Protein AF-A0A0F9KT21-F1 (afdb_monomer)

Mean predicted aligned error: 9.76 Å

Nearest PDB structures (foldseek):
  6e0v-assembly1_A  TM=2.437E-01  e=1.738E+00  Escherichia phage phi92

Solvent-accessible surface area (backbone atoms only — not comparable to full-atom values): 7374 Å² total; per-residue (Å²): 144,72,69,80,78,72,65,48,53,28,25,34,48,33,26,86,84,45,30,41,43,33,51,73,57,99,92,44,78,32,19,38,37,62,47,27,83,64,47,65,49,24,46,46,23,80,37,67,67,58,46,50,53,56,53,69,70,42,94,73,71,74,76,74,72,40,79,42,66,30,54,48,67,65,47,78,54,96,95,41,48,26,31,30,47,65,19,39,35,76,53,75,42,83,59,65,52,28,78,57,94,49,68,76,69,81,71,67,80,75,83,74,58,51,78,80,57,59,61,70,73,76,78,120

Foldseek 3Di:
DPPLPQQFWWKWKADPQQFTFADDDPLDTHGQLPALQLPQKRFTDSDPVVVVVVQVPRPDHDPHIDIFTFGDQWDDDPNTIIHGQVSCVVSVGQGGDSPDPHSPDRDDPPVPCDPVNVVVVVPD

Radius of gyration: 15.09 Å; Cα contacts (8 Å, |Δi|>4): 204; chains: 1; bounding box: 38×46×28 Å

pLDDT: mean 79.42, std 19.65, range [41.31, 97.69]

Sequence (124 aa):
MLERRRLGRQIVIYTRTNGIYLRSDMGFEFWSKLDPGGQHIAITFPNVREAKRVVRSWETQPSGIQYKQVRANITMMNGSMYANIEACFQAGLPGWDPYSPDILSIINKDKYITPRHRKRLKEK

Structure (mmCIF, N/CA/C/O backbone):
data_AF-A0A0F9KT21-F1
#
_entry.id   AF-A0A0F9KT21-F1
#
loop_
_atom_site.group_PDB
_atom_site.id
_atom_site.type_symbol
_atom_site.label_atom_id
_atom_site.label_alt_id
_atom_site.label_comp_id
_atom_site.label_asym_id
_atom_site.label_entity_id
_atom_site.label_seq_id
_atom_site.pdbx_PDB_ins_code
_atom_site.Cartn_x
_atom_site.Cartn_y
_atom_site.Cartn_z
_atom_site.occupancy
_atom_site.B_iso_or_equiv
_atom_site.auth_seq_id
_atom_site.auth_comp_id
_atom_site.auth_asym_id
_atom_site.auth_atom_id
_atom_site.pdbx_PDB_model_num
ATOM 1 N N . MET A 1 1 ? 23.145 -17.754 -0.048 1.00 43.47 1 MET A N 1
ATOM 2 C CA . MET A 1 1 ? 21.748 -18.258 -0.057 1.00 43.47 1 MET A CA 1
ATOM 3 C C . MET A 1 1 ? 20.944 -17.716 1.149 1.00 43.47 1 MET A C 1
ATOM 5 O O . MET A 1 1 ? 20.281 -18.476 1.843 1.00 43.47 1 MET A O 1
ATOM 9 N N . LEU A 1 2 ? 21.000 -16.398 1.420 1.00 41.31 2 LEU A N 1
ATOM 10 C CA . LEU A 1 2 ? 20.476 -15.771 2.656 1.00 41.31 2 LEU A CA 1
ATOM 11 C C . LEU A 1 2 ? 19.360 -14.727 2.428 1.00 41.31 2 LEU A C 1
ATOM 13 O O . LEU A 1 2 ? 18.756 -14.259 3.389 1.00 41.31 2 LEU A O 1
ATOM 17 N N . GLU A 1 3 ? 19.027 -14.393 1.179 1.00 46.88 3 GLU A N 1
ATOM 18 C CA . GLU A 1 3 ? 18.128 -13.263 0.886 1.00 46.88 3 GLU A CA 1
ATOM 19 C C . GLU A 1 3 ? 16.630 -13.577 1.004 1.00 46.88 3 GLU A C 1
ATOM 21 O O . GLU A 1 3 ? 15.824 -12.687 1.263 1.00 46.88 3 GLU A O 1
ATOM 26 N N . ARG A 1 4 ? 16.218 -14.847 0.918 1.00 48.53 4 ARG A N 1
ATOM 27 C CA . ARG A 1 4 ? 14.786 -15.200 0.954 1.00 48.53 4 ARG A CA 1
ATOM 28 C C . ARG A 1 4 ? 14.131 -15.070 2.335 1.00 48.53 4 ARG A C 1
ATOM 30 O O . ARG A 1 4 ? 12.909 -15.045 2.417 1.00 48.53 4 ARG A O 1
ATOM 37 N N . ARG A 1 5 ? 14.904 -14.985 3.428 1.00 46.03 5 ARG A N 1
ATOM 38 C CA . ARG A 1 5 ? 14.352 -14.998 4.801 1.00 46.03 5 ARG A CA 1
ATOM 39 C C . ARG A 1 5 ? 14.013 -13.615 5.372 1.00 46.03 5 ARG A C 1
ATOM 41 O O . ARG A 1 5 ? 13.226 -13.554 6.311 1.00 46.03 5 ARG A O 1
ATOM 48 N N . ARG A 1 6 ? 14.532 -12.514 4.808 1.00 48.34 6 ARG A N 1
ATOM 49 C CA . ARG A 1 6 ? 14.219 -11.138 5.264 1.00 48.34 6 ARG A CA 1
ATOM 50 C C . ARG A 1 6 ? 13.206 -10.385 4.395 1.00 48.34 6 ARG A C 1
ATOM 52 O O . ARG A 1 6 ? 12.614 -9.426 4.872 1.00 48.34 6 ARG A O 1
ATOM 59 N N . LEU A 1 7 ? 12.936 -10.851 3.176 1.00 56.16 7 LEU A N 1
ATOM 60 C CA . LEU A 1 7 ? 11.983 -10.215 2.252 1.00 56.16 7 LEU A CA 1
ATOM 61 C C . LEU A 1 7 ? 10.500 -10.456 2.611 1.00 56.16 7 LEU A C 1
ATOM 63 O O . LEU A 1 7 ? 9.616 -9.818 2.055 1.00 56.16 7 LEU A O 1
ATOM 67 N N . GLY A 1 8 ? 10.206 -11.364 3.548 1.00 56.56 8 GLY A N 1
ATOM 68 C CA . GLY A 1 8 ? 8.853 -11.900 3.749 1.00 56.56 8 GLY A CA 1
ATOM 69 C C . GLY A 1 8 ? 7.921 -11.126 4.689 1.00 56.56 8 GLY A C 1
ATOM 70 O O . GLY A 1 8 ? 6.853 -11.643 5.018 1.00 56.56 8 GLY A O 1
ATOM 71 N N . ARG A 1 9 ? 8.299 -9.948 5.203 1.00 76.00 9 ARG A N 1
ATOM 72 C CA . ARG A 1 9 ? 7.451 -9.181 6.138 1.00 76.00 9 ARG A CA 1
ATOM 73 C C . ARG A 1 9 ? 7.549 -7.686 5.884 1.00 76.00 9 ARG A C 1
ATOM 75 O O . ARG A 1 9 ? 8.179 -6.967 6.647 1.00 76.00 9 ARG A O 1
ATOM 82 N N . GLN A 1 10 ? 6.909 -7.243 4.816 1.00 92.69 10 GLN A N 1
ATOM 83 C CA . GLN A 1 10 ? 6.781 -5.827 4.527 1.00 92.69 10 GLN A CA 1
ATOM 84 C C . GLN A 1 10 ? 5.410 -5.320 4.980 1.00 92.69 10 GLN A C 1
ATOM 86 O O . GLN A 1 10 ? 4.446 -6.084 5.063 1.00 92.69 10 GLN A O 1
ATOM 91 N N . ILE A 1 11 ? 5.332 -4.042 5.327 1.00 96.12 11 ILE A N 1
ATOM 92 C CA . ILE A 1 11 ? 4.109 -3.365 5.747 1.00 96.12 11 ILE A CA 1
ATOM 93 C C . ILE A 1 11 ? 3.692 -2.400 4.649 1.00 96.12 11 ILE A C 1
ATOM 95 O O . ILE A 1 11 ? 4.500 -1.595 4.199 1.00 96.12 11 ILE A O 1
ATOM 99 N N . VAL A 1 12 ? 2.422 -2.446 4.268 1.00 96.69 12 VAL A N 1
ATOM 100 C CA . VAL A 1 12 ? 1.769 -1.390 3.489 1.00 96.69 12 VAL A CA 1
ATOM 101 C C . VAL A 1 12 ? 0.817 -0.607 4.384 1.00 96.69 12 VAL A C 1
ATOM 103 O O . VAL A 1 12 ? 0.298 -1.131 5.379 1.00 96.69 12 VAL A O 1
ATOM 106 N N . ILE A 1 13 ? 0.595 0.654 4.030 1.00 97.69 13 ILE A N 1
ATOM 107 C CA . ILE A 1 13 ? -0.395 1.516 4.674 1.00 97.69 13 ILE A CA 1
ATOM 108 C C . ILE A 1 13 ? -1.676 1.445 3.846 1.00 97.69 13 ILE A C 1
ATOM 110 O O . ILE A 1 13 ? -1.639 1.560 2.622 1.00 97.69 13 ILE A O 1
ATOM 114 N N . TYR A 1 14 ? -2.804 1.234 4.513 1.00 97.44 14 TYR A N 1
ATOM 115 C CA . TYR A 1 14 ? -4.109 1.111 3.878 1.00 97.44 14 TYR A CA 1
ATOM 116 C C . TYR A 1 14 ? -5.163 1.900 4.647 1.00 97.44 14 TYR A C 1
ATOM 118 O O . TYR A 1 14 ? -5.195 1.861 5.876 1.00 97.44 14 TYR A O 1
ATOM 126 N N . THR A 1 15 ? -6.074 2.548 3.930 1.00 95.81 15 THR A N 1
ATOM 127 C CA . THR A 1 15 ? -7.325 3.077 4.478 1.00 95.81 15 THR A CA 1
ATOM 128 C C . THR A 1 15 ? -8.494 2.573 3.645 1.00 95.81 15 THR A C 1
ATOM 130 O O . THR A 1 15 ? -8.374 2.299 2.449 1.00 95.81 15 THR A O 1
ATOM 133 N N . ARG A 1 16 ? -9.671 2.446 4.267 1.00 94.12 16 ARG A N 1
ATOM 134 C CA . ARG A 1 16 ? -10.869 2.005 3.538 1.00 94.12 16 ARG A CA 1
ATOM 135 C C . ARG A 1 16 ? -11.280 3.010 2.458 1.00 94.12 16 ARG A C 1
ATOM 137 O O . ARG A 1 16 ? -11.743 2.581 1.397 1.00 94.12 16 ARG A O 1
ATOM 144 N N . THR A 1 17 ? -11.115 4.301 2.739 1.00 92.06 17 THR A N 1
ATOM 145 C CA . THR A 1 17 ? -11.515 5.413 1.871 1.00 92.06 17 THR A CA 1
ATOM 146 C C . THR A 1 17 ? -10.542 5.597 0.712 1.00 92.06 17 THR A C 1
ATOM 148 O O . THR A 1 17 ? -10.968 5.542 -0.434 1.00 92.06 17 THR A O 1
ATOM 151 N N . ASN A 1 18 ? -9.241 5.702 0.990 1.00 92.06 18 ASN A N 1
ATOM 152 C CA . ASN A 1 18 ? -8.252 6.100 -0.016 1.00 92.06 18 ASN A CA 1
ATOM 153 C C . ASN A 1 18 ? -7.587 4.883 -0.679 1.00 92.06 18 ASN A C 1
ATOM 155 O O . ASN A 1 18 ? -7.033 4.984 -1.767 1.00 92.06 18 ASN A O 1
ATOM 159 N N . GLY A 1 19 ? -7.661 3.703 -0.061 1.00 94.56 19 GLY A N 1
ATOM 160 C CA . GLY A 1 19 ? -7.012 2.499 -0.566 1.00 94.56 19 GLY A CA 1
ATOM 161 C C . GLY A 1 19 ? -5.597 2.340 -0.028 1.00 94.56 19 GLY A C 1
ATOM 162 O O . GLY A 1 19 ? -5.329 2.615 1.140 1.00 94.56 19 GLY A O 1
ATOM 163 N N . ILE A 1 20 ? -4.705 1.810 -0.856 1.00 96.31 20 ILE A N 1
ATOM 164 C CA . ILE A 1 20 ? -3.320 1.507 -0.495 1.00 96.31 20 ILE A CA 1
ATOM 165 C C . ILE A 1 20 ? -2.461 2.734 -0.786 1.00 96.31 20 ILE A C 1
ATOM 167 O O . ILE A 1 20 ? -2.570 3.318 -1.861 1.00 96.31 20 ILE A O 1
ATOM 171 N N . TYR A 1 21 ? -1.611 3.115 0.162 1.00 96.12 21 TYR A N 1
ATOM 172 C CA . TYR A 1 21 ? -0.624 4.171 -0.039 1.00 96.12 21 TYR A CA 1
ATOM 173 C C . TYR A 1 21 ? 0.443 3.710 -1.035 1.00 96.12 21 TYR A C 1
ATOM 175 O O . TYR A 1 21 ? 1.066 2.663 -0.8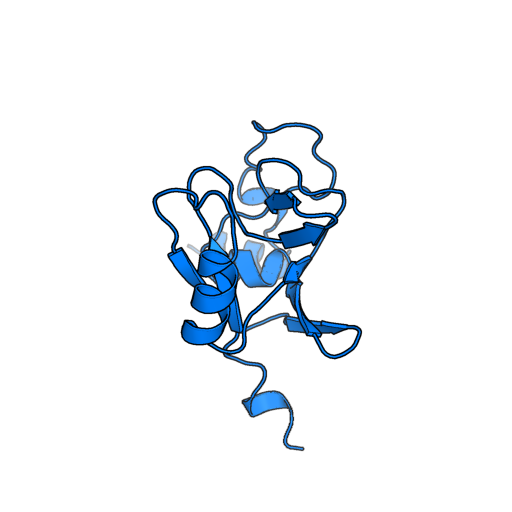39 1.00 96.12 21 TYR A O 1
ATOM 183 N N . LEU A 1 22 ? 0.651 4.484 -2.097 1.00 94.94 22 LEU A N 1
ATOM 184 C CA . LEU A 1 22 ? 1.530 4.104 -3.199 1.00 94.94 22 LEU A CA 1
ATOM 185 C C . LEU A 1 22 ? 2.895 4.773 -3.089 1.00 94.94 22 LEU A C 1
ATOM 187 O O . LEU A 1 22 ? 3.918 4.091 -3.156 1.00 94.94 22 LEU A O 1
ATOM 191 N N . ARG A 1 23 ? 2.896 6.095 -2.913 1.00 91.81 23 ARG A N 1
ATOM 192 C CA . ARG A 1 23 ? 4.082 6.948 -2.796 1.00 91.81 23 ARG A CA 1
ATOM 193 C C . ARG A 1 23 ? 3.676 8.341 -2.315 1.00 91.81 23 ARG A C 1
ATOM 195 O O . ARG A 1 23 ? 2.494 8.675 -2.317 1.00 91.81 23 ARG A O 1
ATOM 202 N N . SER A 1 24 ? 4.668 9.156 -1.992 1.00 89.31 24 SER A N 1
ATOM 203 C CA . SER A 1 24 ? 4.527 10.607 -1.892 1.00 89.31 24 SER A CA 1
ATOM 204 C C . SER A 1 24 ? 5.386 11.255 -2.966 1.00 89.31 24 SER A C 1
ATOM 206 O O . SER A 1 24 ? 6.519 10.813 -3.167 1.00 89.31 24 SER A O 1
ATOM 208 N N . ASP A 1 25 ? 4.883 12.301 -3.606 1.00 86.19 25 ASP A N 1
ATOM 209 C CA . ASP A 1 25 ? 5.675 13.144 -4.502 1.00 86.19 25 ASP A CA 1
ATOM 210 C C . ASP A 1 25 ? 5.273 14.609 -4.328 1.00 86.19 25 ASP A C 1
ATOM 212 O O . ASP A 1 25 ? 4.094 14.908 -4.166 1.00 86.19 25 ASP A O 1
ATOM 216 N N . MET A 1 26 ? 6.260 15.507 -4.291 1.00 83.81 26 MET A N 1
ATOM 217 C CA . MET A 1 26 ? 6.078 16.952 -4.075 1.00 83.81 26 MET A CA 1
ATOM 218 C C . MET A 1 26 ? 5.126 17.326 -2.917 1.00 83.81 26 MET A C 1
ATOM 220 O O . MET A 1 26 ? 4.413 18.320 -2.991 1.00 83.81 26 MET A O 1
ATOM 224 N N . GLY A 1 27 ? 5.111 16.532 -1.840 1.00 80.81 27 GLY A N 1
ATOM 225 C CA . GLY A 1 27 ? 4.250 16.765 -0.671 1.00 80.81 27 GLY A CA 1
ATOM 226 C C . GLY A 1 27 ? 2.826 16.207 -0.780 1.00 80.81 27 GLY A C 1
ATOM 227 O O . GLY A 1 27 ? 2.058 16.377 0.157 1.00 80.81 27 GLY A O 1
ATOM 228 N N . PHE A 1 28 ? 2.484 15.509 -1.865 1.00 83.31 28 PHE A N 1
ATOM 229 C CA . PHE A 1 28 ? 1.178 14.876 -2.055 1.00 83.31 28 PHE A CA 1
ATOM 230 C C . PHE A 1 28 ? 1.257 13.359 -1.906 1.00 83.31 28 PHE A C 1
ATOM 232 O O . PHE A 1 28 ? 2.134 12.705 -2.481 1.00 83.31 28 PHE A O 1
ATOM 239 N N . GLU A 1 29 ? 0.319 12.775 -1.161 1.00 89.38 29 GLU 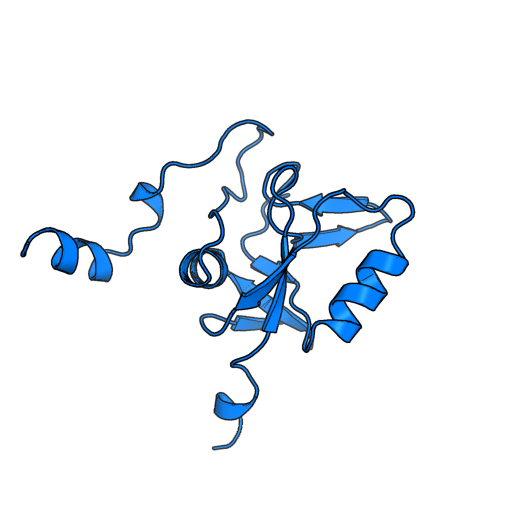A N 1
ATOM 240 C CA . GLU A 1 29 ? 0.182 11.329 -1.030 1.00 89.38 29 GLU A CA 1
ATOM 241 C C . GLU A 1 29 ? -0.664 10.732 -2.160 1.00 89.38 29 GLU A C 1
ATOM 243 O O . GLU A 1 29 ? -1.839 11.053 -2.330 1.00 89.38 29 GLU A O 1
ATOM 248 N N . PHE A 1 30 ? -0.090 9.766 -2.875 1.00 91.25 30 PHE A N 1
ATOM 249 C CA . PHE A 1 30 ? -0.782 9.004 -3.908 1.00 91.25 30 PHE A CA 1
ATOM 250 C C . PHE A 1 30 ? -1.394 7.748 -3.303 1.00 91.25 30 PHE A C 1
ATOM 252 O O . PHE A 1 30 ? -0.719 6.954 -2.632 1.00 91.25 30 PHE A O 1
ATOM 259 N N . TRP A 1 31 ? -2.681 7.550 -3.573 1.00 93.88 31 TRP A N 1
ATOM 260 C CA . TRP A 1 31 ? -3.460 6.453 -3.023 1.00 93.88 31 TRP A CA 1
ATOM 261 C C . TRP A 1 31 ? -4.180 5.685 -4.117 1.00 93.88 31 TRP A C 1
ATOM 263 O O . TRP A 1 31 ? -4.747 6.264 -5.039 1.00 93.88 31 TRP A O 1
ATOM 273 N N . SER A 1 32 ? -4.235 4.367 -3.956 1.00 94.00 32 SER A N 1
ATOM 274 C CA . SER A 1 32 ? -4.707 3.450 -4.989 1.00 94.00 32 SER A CA 1
ATOM 275 C C . SER A 1 32 ? -6.169 3.625 -5.417 1.00 94.00 32 SER A C 1
ATOM 277 O O . SER A 1 32 ? -6.539 3.093 -6.457 1.00 94.00 32 SER A O 1
ATOM 279 N N . LYS A 1 33 ? -7.020 4.284 -4.618 1.00 91.00 33 LYS A N 1
ATOM 280 C CA . LYS A 1 33 ? -8.408 4.613 -4.997 1.00 91.00 33 LYS A CA 1
ATOM 281 C C . LYS A 1 33 ? -8.622 6.080 -5.354 1.00 91.00 33 LYS A C 1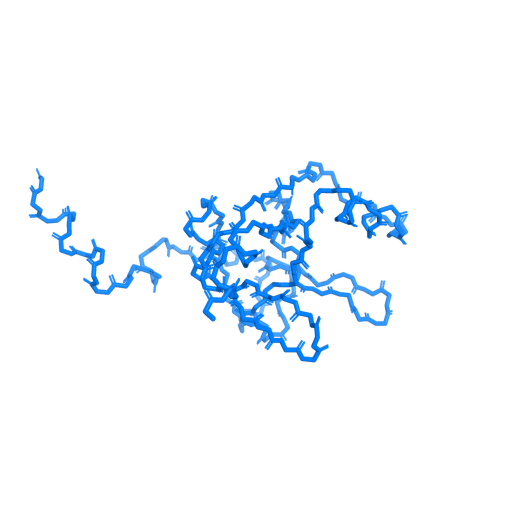
ATOM 283 O O . LYS A 1 33 ? -9.735 6.419 -5.722 1.00 91.00 33 LYS A O 1
ATOM 288 N N . LEU A 1 34 ? -7.633 6.948 -5.153 1.00 88.50 34 LEU A N 1
ATOM 289 C CA . LEU A 1 34 ? -7.793 8.381 -5.403 1.00 88.50 34 LEU A CA 1
ATOM 290 C C . LEU A 1 34 ? -7.090 8.776 -6.691 1.00 88.50 34 LEU A C 1
ATOM 292 O O . LEU A 1 34 ? -7.722 9.249 -7.623 1.00 88.50 34 LEU A O 1
ATOM 296 N N . ASP A 1 35 ? -5.787 8.530 -6.724 1.00 86.50 35 ASP A N 1
ATOM 297 C CA . ASP A 1 35 ? -4.938 8.819 -7.863 1.00 86.50 35 ASP A CA 1
ATOM 298 C C . ASP A 1 35 ? -3.814 7.776 -7.888 1.00 86.50 35 ASP A C 1
ATOM 300 O O . ASP A 1 35 ? -2.795 7.917 -7.198 1.00 86.50 35 ASP A O 1
ATOM 304 N N . PRO A 1 36 ? -4.020 6.660 -8.604 1.00 88.94 36 PRO A N 1
ATOM 305 C CA . PRO A 1 36 ? -3.007 5.631 -8.718 1.00 88.94 36 PRO A CA 1
ATOM 306 C C . PRO A 1 36 ? -1.828 6.058 -9.605 1.00 88.94 36 PRO A C 1
ATOM 308 O O . PRO A 1 36 ? -0.782 5.412 -9.538 1.00 88.94 36 PRO A O 1
ATOM 311 N N . GLY A 1 37 ? -1.957 7.118 -10.415 1.00 86.19 37 GLY A N 1
ATOM 312 C CA . GLY A 1 37 ? -0.854 7.720 -11.171 1.00 86.19 37 GLY A CA 1
ATOM 313 C C . GLY A 1 37 ? -0.069 6.757 -12.073 1.00 86.19 37 GLY A C 1
ATOM 314 O O . GLY A 1 37 ? 1.148 6.894 -12.204 1.00 86.19 37 GLY A O 1
ATOM 315 N N . GLY A 1 38 ? -0.713 5.729 -12.637 1.00 88.94 38 GLY A N 1
ATOM 316 C CA . GLY A 1 38 ? -0.046 4.700 -13.445 1.00 88.94 38 GLY A CA 1
ATOM 317 C C . GLY A 1 38 ? 0.768 3.684 -12.636 1.00 88.94 38 GLY A C 1
ATOM 318 O O . GLY A 1 38 ? 1.490 2.870 -13.214 1.00 88.94 38 GLY A O 1
ATOM 319 N N . GLN A 1 39 ? 0.693 3.707 -11.305 1.00 90.50 39 GLN A N 1
ATOM 320 C CA . GLN A 1 39 ? 1.578 2.937 -10.441 1.00 90.50 39 GLN A CA 1
ATOM 321 C C . GLN A 1 39 ? 1.058 1.507 -10.208 1.00 90.50 39 GLN A C 1
ATOM 323 O O . GLN A 1 39 ? -0.005 1.292 -9.633 1.00 90.50 39 GLN A O 1
ATOM 328 N N . HIS A 1 40 ? 1.859 0.504 -10.578 1.00 93.38 40 HIS A N 1
ATOM 329 C CA . HIS A 1 40 ? 1.550 -0.931 -10.392 1.00 93.38 40 HIS A CA 1
ATOM 330 C C . HIS A 1 40 ? 2.070 -1.518 -9.071 1.00 93.38 40 HIS A C 1
ATOM 332 O O . HIS A 1 40 ? 1.900 -2.707 -8.786 1.00 93.38 40 HIS A O 1
ATOM 338 N N . ILE A 1 41 ? 2.758 -0.697 -8.280 1.00 94.25 41 ILE A N 1
ATOM 339 C CA . ILE A 1 41 ? 3.461 -1.108 -7.067 1.00 94.25 41 ILE A CA 1
ATOM 340 C C . ILE A 1 41 ? 3.229 -0.101 -5.937 1.00 94.25 41 ILE A C 1
ATOM 342 O O . ILE A 1 41 ? 3.224 1.103 -6.157 1.00 94.25 41 ILE A O 1
ATOM 346 N N . ALA A 1 42 ? 3.062 -0.595 -4.720 1.00 95.25 42 ALA A N 1
ATOM 347 C CA . ALA A 1 42 ? 2.961 0.203 -3.511 1.00 95.25 42 ALA A CA 1
ATOM 348 C C . ALA A 1 42 ? 4.305 0.215 -2.782 1.00 95.25 42 ALA A C 1
ATOM 350 O O . ALA A 1 42 ? 4.956 -0.829 -2.668 1.00 95.25 42 ALA A O 1
ATOM 351 N N . ILE A 1 43 ? 4.712 1.373 -2.259 1.00 94.75 43 ILE A N 1
ATOM 352 C CA . ILE A 1 43 ? 5.843 1.447 -1.336 1.00 94.75 43 ILE A CA 1
ATOM 353 C C . ILE A 1 43 ? 5.571 0.590 -0.100 1.00 94.75 43 ILE A C 1
ATOM 355 O O . ILE A 1 43 ? 4.445 0.506 0.402 1.00 94.75 43 ILE A O 1
ATOM 359 N N . THR A 1 44 ? 6.617 -0.059 0.399 1.00 95.44 44 THR A N 1
ATOM 360 C CA . THR A 1 44 ? 6.524 -0.865 1.608 1.00 95.44 44 THR A CA 1
ATOM 361 C C . THR A 1 44 ? 7.514 -0.436 2.675 1.00 95.44 44 THR A C 1
ATOM 363 O O . THR A 1 44 ? 8.535 0.189 2.396 1.00 95.44 44 THR A O 1
ATOM 366 N N . PHE A 1 45 ? 7.198 -0.794 3.916 1.00 93.88 45 PHE A N 1
ATOM 367 C CA . PHE A 1 45 ? 8.001 -0.484 5.086 1.00 93.88 45 PHE A CA 1
ATOM 368 C C . PHE A 1 45 ? 8.481 -1.763 5.767 1.00 93.88 45 PHE A C 1
ATOM 370 O O . PHE A 1 45 ? 7.705 -2.714 5.903 1.00 93.88 45 PHE A O 1
ATOM 377 N N . PRO A 1 46 ? 9.705 -1.770 6.320 1.00 91.62 46 PRO A N 1
ATOM 378 C CA . PRO A 1 46 ? 10.256 -2.960 6.963 1.00 91.62 46 PRO A CA 1
ATOM 379 C C . PRO A 1 46 ? 9.487 -3.362 8.229 1.00 91.62 46 PRO A C 1
ATOM 381 O O . PRO A 1 46 ? 9.579 -4.500 8.682 1.00 91.62 46 PRO A O 1
ATOM 384 N N . ASN A 1 47 ? 8.760 -2.427 8.849 1.00 92.31 47 ASN A N 1
ATOM 385 C CA . ASN A 1 47 ? 7.937 -2.673 10.026 1.00 92.31 47 ASN A CA 1
ATOM 386 C C . ASN A 1 47 ? 6.910 -1.545 10.238 1.00 92.31 47 ASN A C 1
ATOM 388 O O . ASN A 1 47 ? 6.964 -0.485 9.614 1.00 92.31 47 ASN A O 1
ATOM 392 N N . VAL A 1 48 ? 5.979 -1.772 11.170 1.00 95.06 48 VAL A N 1
ATOM 393 C CA . VAL A 1 48 ? 4.900 -0.825 11.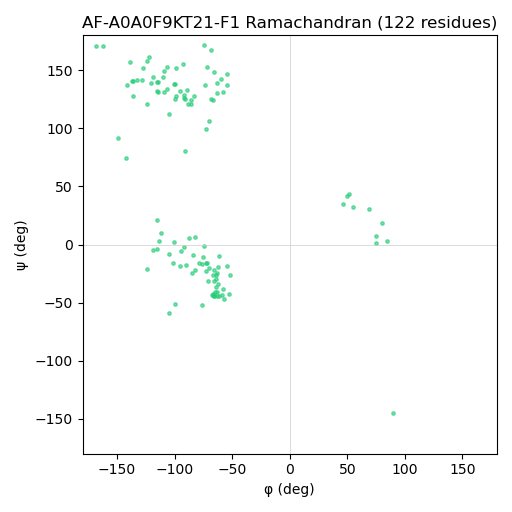496 1.00 95.06 48 VAL A CA 1
ATOM 394 C C . VAL A 1 48 ? 5.438 0.488 12.075 1.00 95.06 48 VAL A C 1
ATOM 396 O O . VAL A 1 48 ? 4.815 1.529 11.891 1.00 95.06 48 VAL A O 1
ATOM 399 N N . ARG A 1 49 ? 6.584 0.472 12.769 1.00 95.38 49 ARG A N 1
ATOM 400 C CA . ARG A 1 49 ? 7.177 1.681 13.361 1.00 95.38 49 ARG A CA 1
ATOM 401 C C . ARG A 1 49 ? 7.657 2.648 12.278 1.00 95.38 49 ARG A C 1
ATOM 403 O O . ARG A 1 49 ? 7.381 3.83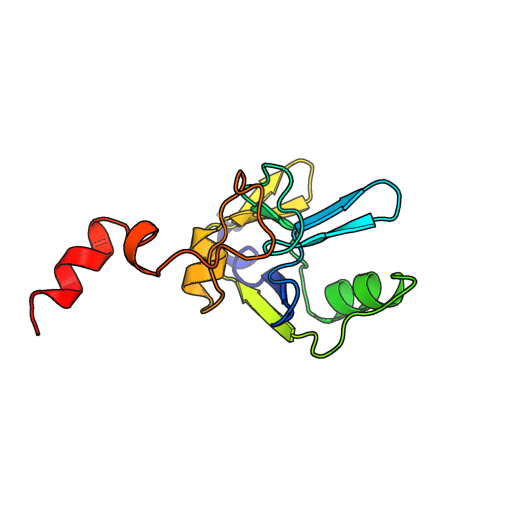7 12.394 1.00 95.38 49 ARG A O 1
ATOM 410 N N . GLU A 1 50 ? 8.317 2.148 11.236 1.00 93.94 50 GLU A N 1
ATOM 411 C CA . GLU A 1 50 ? 8.730 2.963 10.085 1.00 93.94 50 GLU A CA 1
ATOM 412 C C . GLU A 1 50 ? 7.516 3.492 9.312 1.00 93.94 50 GLU A C 1
ATOM 414 O O . GLU A 1 50 ? 7.440 4.688 9.045 1.00 93.94 50 GLU A O 1
ATOM 419 N N . ALA A 1 51 ? 6.504 2.651 9.069 1.00 95.00 51 ALA A N 1
ATOM 420 C CA . ALA A 1 51 ? 5.258 3.095 8.438 1.00 95.00 51 ALA A CA 1
ATOM 421 C C . ALA A 1 51 ? 4.566 4.212 9.246 1.00 95.00 51 ALA A C 1
ATOM 423 O O . ALA A 1 51 ? 4.137 5.220 8.692 1.00 95.00 51 ALA A O 1
ATOM 424 N N . LYS A 1 52 ? 4.499 4.076 10.578 1.00 95.75 52 LYS A N 1
ATOM 425 C CA . LYS A 1 52 ? 3.971 5.114 11.479 1.00 95.75 52 LYS A CA 1
ATOM 426 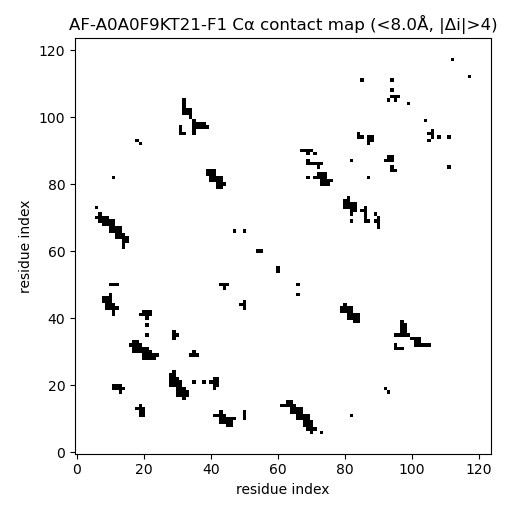C C . LYS A 1 52 ? 4.787 6.402 11.441 1.00 95.75 52 LYS A C 1
ATOM 428 O O . LYS A 1 52 ? 4.205 7.466 11.616 1.00 95.75 52 LYS A O 1
ATOM 433 N N . ARG A 1 53 ? 6.109 6.325 11.251 1.00 95.00 53 ARG A N 1
ATOM 434 C CA . ARG A 1 53 ? 6.957 7.520 11.139 1.00 95.00 53 ARG A CA 1
ATOM 435 C C . ARG A 1 53 ? 6.567 8.343 9.913 1.00 95.00 53 ARG A C 1
ATOM 437 O O . ARG A 1 53 ? 6.403 9.544 10.059 1.00 95.00 53 ARG A O 1
ATOM 444 N N . VAL A 1 54 ? 6.343 7.691 8.771 1.00 93.06 54 VAL A N 1
ATOM 445 C CA . VAL A 1 54 ? 5.891 8.363 7.540 1.00 93.06 54 VAL A CA 1
ATOM 446 C C . VAL A 1 54 ? 4.492 8.952 7.695 1.00 93.06 54 VAL A C 1
ATOM 448 O O . VAL A 1 54 ? 4.280 10.110 7.372 1.00 93.06 54 VAL A O 1
ATOM 451 N N . VAL A 1 55 ? 3.548 8.211 8.282 1.00 93.50 55 VAL A N 1
ATOM 452 C CA . VAL A 1 55 ? 2.201 8.754 8.548 1.00 93.50 55 VAL A CA 1
ATOM 453 C C . VAL A 1 55 ? 2.255 10.010 9.424 1.00 93.50 55 VAL A C 1
ATOM 455 O O . VAL A 1 55 ? 1.505 10.952 9.206 1.00 93.50 55 VAL A O 1
ATOM 458 N N . ARG A 1 56 ? 3.152 10.046 10.416 1.00 93.88 56 ARG A N 1
ATOM 459 C CA . ARG A 1 56 ? 3.315 11.205 11.307 1.00 93.88 56 ARG A CA 1
ATOM 460 C C . ARG A 1 56 ? 3.928 12.426 10.629 1.00 93.88 56 ARG A C 1
ATOM 462 O O . ARG A 1 56 ? 3.791 13.507 11.186 1.00 93.88 56 ARG A O 1
ATOM 469 N N . SER A 1 57 ? 4.622 12.258 9.504 1.00 90.06 57 SER A N 1
ATOM 470 C CA . SER A 1 57 ? 5.149 13.388 8.733 1.00 90.06 57 SER A CA 1
ATOM 471 C C . SER A 1 57 ? 4.127 13.991 7.771 1.00 90.06 57 SER A C 1
ATOM 473 O O . SER A 1 57 ? 4.416 15.030 7.192 1.00 90.06 57 SER A O 1
ATOM 475 N N . TRP A 1 58 ? 2.966 13.358 7.582 1.00 89.69 58 TRP A N 1
ATOM 476 C CA . TRP A 1 58 ? 1.896 13.914 6.756 1.00 89.69 58 TRP A CA 1
ATOM 477 C C . TRP A 1 58 ? 1.210 15.072 7.472 1.00 89.69 58 TRP A C 1
ATOM 479 O O . TRP A 1 58 ? 0.904 14.975 8.664 1.00 89.69 58 TRP A O 1
ATOM 489 N N . GLU A 1 59 ? 0.933 16.141 6.726 1.00 87.56 59 GLU A N 1
ATOM 490 C CA . GLU A 1 59 ? 0.233 17.324 7.233 1.00 87.56 59 GLU A CA 1
ATOM 491 C C . GLU A 1 59 ? -1.197 16.975 7.666 1.00 87.56 59 GLU A C 1
ATOM 493 O O . GLU A 1 59 ? -1.651 17.387 8.732 1.00 87.56 59 GLU A O 1
ATOM 498 N N . THR A 1 60 ? -1.879 16.130 6.885 1.00 86.75 60 THR A N 1
ATOM 499 C CA . THR A 1 60 ? -3.203 15.594 7.215 1.00 86.75 60 THR A CA 1
ATOM 500 C C . THR A 1 60 ? -3.185 14.070 7.193 1.00 86.75 60 THR A C 1
ATOM 502 O O . THR A 1 60 ? -2.914 13.442 6.173 1.00 86.75 60 THR A O 1
ATOM 505 N N . GLN A 1 61 ? -3.520 13.448 8.324 1.00 90.44 61 GLN A N 1
ATOM 506 C CA . GLN A 1 61 ? -3.595 11.991 8.422 1.00 90.44 61 GLN A CA 1
ATOM 507 C C . GLN A 1 61 ? -5.012 11.504 8.099 1.00 90.44 61 GLN A C 1
ATOM 509 O O . GLN A 1 61 ? -5.963 11.924 8.764 1.00 90.44 61 GLN A O 1
ATOM 514 N N . PRO A 1 62 ? -5.188 10.584 7.134 1.00 89.06 62 PRO A N 1
ATOM 515 C CA . PRO A 1 62 ? -6.497 10.009 6.877 1.00 89.06 62 PRO A CA 1
ATOM 516 C C . PRO A 1 62 ? -6.972 9.179 8.074 1.00 89.06 62 PRO A C 1
ATOM 518 O O . PRO A 1 62 ? -6.188 8.547 8.786 1.00 89.06 62 PRO A O 1
ATOM 521 N N . SER A 1 63 ? -8.284 9.148 8.293 1.00 92.19 63 SER A N 1
ATOM 522 C CA . SER A 1 63 ? -8.876 8.337 9.353 1.00 92.19 63 SER A CA 1
ATOM 523 C C . SER A 1 63 ? -8.825 6.842 9.009 1.00 92.19 63 SER A C 1
ATOM 525 O O . SER A 1 63 ? -8.795 6.428 7.848 1.00 92.19 63 SER A O 1
ATOM 527 N N . GLY A 1 64 ? -8.802 5.994 10.042 1.00 94.81 64 GLY A N 1
ATOM 528 C CA . GLY A 1 64 ? -8.901 4.543 9.861 1.00 94.81 64 GLY A CA 1
ATOM 529 C C . GLY A 1 64 ? -7.687 3.886 9.195 1.00 94.81 64 GLY A C 1
ATOM 530 O O . GLY A 1 64 ? -7.849 2.871 8.515 1.00 94.81 64 GLY A O 1
ATOM 531 N N . ILE A 1 65 ? -6.484 4.439 9.386 1.00 96.81 65 ILE A N 1
ATOM 532 C CA . ILE A 1 65 ? -5.233 3.835 8.911 1.00 96.81 65 ILE A CA 1
ATOM 533 C C . ILE A 1 65 ? -5.048 2.429 9.481 1.00 96.81 65 ILE A C 1
ATOM 535 O O . ILE A 1 65 ? -5.123 2.187 10.686 1.00 96.81 65 ILE A O 1
ATOM 539 N N . GLN A 1 66 ? -4.733 1.501 8.586 1.00 97.25 66 GLN A N 1
ATOM 540 C CA . GLN A 1 66 ? -4.362 0.131 8.882 1.00 97.25 66 GLN A CA 1
ATOM 541 C C . GLN A 1 66 ? -2.960 -0.147 8.343 1.00 97.25 66 GLN A C 1
ATOM 543 O O . GLN A 1 66 ? -2.613 0.232 7.226 1.00 97.25 66 GLN A O 1
ATOM 548 N N . TYR A 1 67 ? -2.170 -0.875 9.127 1.00 96.69 67 TYR A N 1
ATOM 549 C CA . TYR A 1 67 ? -0.845 -1.349 8.737 1.00 96.69 67 TYR A CA 1
ATOM 550 C C . TYR A 1 67 ? -0.946 -2.835 8.419 1.00 96.69 67 TYR A C 1
ATOM 552 O O . TYR A 1 67 ? -1.232 -3.646 9.302 1.00 96.69 67 TYR A O 1
ATOM 560 N N . LYS A 1 68 ? -0.776 -3.193 7.148 1.00 95.94 68 LYS A N 1
ATOM 561 C CA . LYS A 1 68 ? -1.086 -4.532 6.642 1.00 95.94 68 LYS A CA 1
ATOM 562 C C . LYS A 1 68 ? 0.183 -5.217 6.179 1.00 95.94 68 LYS A C 1
ATOM 564 O O . LYS A 1 68 ? 0.993 -4.629 5.473 1.00 95.94 68 LYS A O 1
ATOM 569 N N . GLN A 1 69 ? 0.365 -6.458 6.613 1.00 94.44 69 GLN A N 1
ATOM 570 C CA . GLN A 1 69 ? 1.544 -7.230 6.259 1.00 94.44 69 GLN A CA 1
ATOM 571 C C . GLN A 1 69 ? 1.365 -7.879 4.884 1.00 94.44 69 GLN A C 1
ATOM 573 O O . GLN A 1 69 ? 0.411 -8.621 4.672 1.00 94.44 69 GLN A O 1
ATOM 578 N N . VAL A 1 70 ? 2.335 -7.671 4.000 1.00 92.06 70 VAL A N 1
ATOM 579 C CA . VAL A 1 70 ? 2.469 -8.332 2.697 1.00 92.06 70 VAL A CA 1
ATOM 580 C C . VAL A 1 70 ? 3.728 -9.210 2.712 1.00 92.06 70 VAL A C 1
ATOM 582 O O . VAL A 1 70 ? 4.740 -8.861 3.331 1.00 92.06 70 VAL A O 1
ATOM 585 N N . ARG A 1 71 ? 3.649 -10.409 2.118 1.00 83.31 71 ARG A N 1
ATOM 586 C CA . ARG A 1 71 ? 4.692 -11.454 2.254 1.00 83.31 71 ARG A CA 1
ATOM 587 C C . ARG A 1 71 ? 5.270 -11.967 0.939 1.00 83.31 71 ARG A C 1
ATOM 589 O O . ARG A 1 71 ? 6.345 -12.560 0.955 1.00 83.31 71 ARG A O 1
ATOM 596 N N . ALA A 1 72 ? 4.553 -11.794 -0.163 1.00 74.69 72 ALA A N 1
ATOM 597 C CA . ALA A 1 72 ? 4.894 -12.341 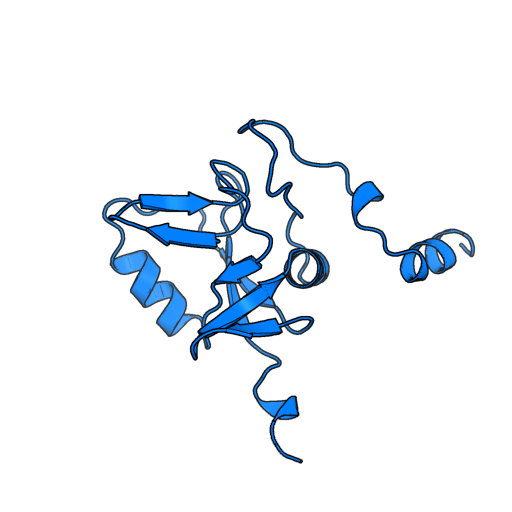-1.470 1.00 74.69 72 ALA A CA 1
ATOM 598 C C . ALA A 1 72 ? 5.028 -11.213 -2.492 1.00 74.69 72 ALA A C 1
ATOM 600 O O . ALA A 1 72 ? 4.529 -10.120 -2.251 1.00 74.69 72 ALA A O 1
ATOM 601 N N . ASN A 1 73 ? 5.693 -11.493 -3.615 1.00 79.44 73 ASN A N 1
ATOM 602 C CA . ASN A 1 73 ? 5.799 -10.589 -4.765 1.00 79.44 73 ASN A CA 1
ATOM 603 C C . ASN A 1 73 ? 6.279 -9.167 -4.407 1.00 79.44 73 ASN A C 1
ATOM 605 O O . ASN A 1 73 ? 5.739 -8.166 -4.880 1.00 79.44 73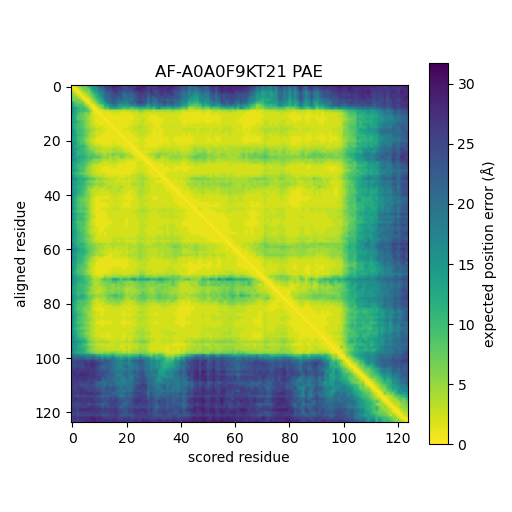 ASN A O 1
ATOM 609 N N . ILE A 1 74 ? 7.301 -9.108 -3.547 1.00 83.12 74 ILE A N 1
ATOM 610 C CA . ILE A 1 74 ? 8.013 -7.879 -3.201 1.00 83.12 74 ILE A CA 1
ATOM 611 C C . ILE A 1 74 ? 9.212 -7.728 -4.137 1.00 83.12 74 ILE A C 1
ATOM 613 O O . ILE A 1 74 ? 10.047 -8.631 -4.211 1.00 83.12 74 ILE A O 1
ATOM 617 N N . THR A 1 75 ? 9.312 -6.584 -4.806 1.00 86.81 75 THR A N 1
ATOM 618 C CA . THR A 1 75 ? 10.429 -6.236 -5.693 1.00 86.81 75 THR A CA 1
ATOM 619 C C . THR A 1 75 ? 11.264 -5.127 -5.064 1.00 86.81 75 THR A C 1
ATOM 621 O O . THR A 1 75 ? 10.731 -4.240 -4.400 1.00 86.81 75 THR A O 1
ATOM 624 N N . MET A 1 76 ? 12.580 -5.173 -5.267 1.00 85.50 76 MET A N 1
ATOM 625 C CA . MET A 1 76 ? 13.492 -4.113 -4.848 1.00 85.50 76 MET A CA 1
ATOM 626 C C . MET A 1 76 ? 13.819 -3.211 -6.038 1.00 85.50 76 MET A C 1
ATOM 628 O O . MET A 1 76 ? 14.225 -3.707 -7.086 1.00 85.50 76 MET A O 1
ATOM 632 N N . MET A 1 77 ? 13.650 -1.902 -5.880 1.00 82.88 77 MET A N 1
ATOM 633 C CA . MET A 1 77 ? 14.009 -0.894 -6.879 1.00 82.88 77 MET A CA 1
ATOM 634 C C . MET A 1 77 ? 14.706 0.261 -6.163 1.00 82.88 77 MET A C 1
ATOM 636 O O . MET A 1 77 ? 14.188 0.763 -5.169 1.00 82.88 77 MET A O 1
ATOM 640 N N . ASN A 1 78 ? 15.892 0.661 -6.629 1.00 85.06 78 ASN A N 1
ATOM 641 C CA . ASN A 1 78 ? 16.670 1.773 -6.061 1.00 85.06 78 ASN A CA 1
ATOM 642 C C . ASN A 1 78 ? 16.833 1.700 -4.525 1.00 85.06 78 ASN A C 1
ATOM 644 O O . ASN A 1 78 ? 16.663 2.689 -3.819 1.00 85.06 78 ASN A O 1
ATOM 648 N N . GLY A 1 79 ? 17.099 0.502 -3.991 1.00 82.06 79 GLY A N 1
ATOM 649 C CA . GLY A 1 79 ? 17.273 0.278 -2.548 1.00 82.06 79 GLY A CA 1
ATOM 650 C C . GLY A 1 79 ? 15.982 0.282 -1.715 1.00 82.06 79 GLY A C 1
ATOM 651 O O . GLY A 1 79 ? 16.046 0.076 -0.505 1.00 82.06 79 GLY A O 1
ATOM 652 N N . SER A 1 80 ? 14.815 0.460 -2.339 1.00 84.56 80 SER A N 1
ATOM 653 C CA . SER A 1 80 ? 13.499 0.428 -1.689 1.00 84.56 80 SER A CA 1
ATOM 654 C C . SER A 1 80 ? 12.717 -0.823 -2.079 1.00 84.56 80 SER A C 1
ATOM 656 O O . SER A 1 80 ? 12.875 -1.351 -3.180 1.00 84.56 80 SER A O 1
ATOM 658 N N . MET A 1 81 ? 11.872 -1.320 -1.172 1.00 90.81 81 MET A N 1
ATOM 659 C CA . MET A 1 81 ? 11.021 -2.486 -1.418 1.00 90.81 81 MET A CA 1
ATOM 660 C C . MET A 1 81 ? 9.593 -2.069 -1.752 1.00 90.81 81 MET A C 1
ATOM 662 O O . MET A 1 81 ? 9.009 -1.214 -1.081 1.00 90.81 81 MET A O 1
ATOM 666 N N . TYR A 1 82 ? 9.009 -2.742 -2.737 1.00 93.44 82 TYR A N 1
ATOM 667 C CA . TYR A 1 82 ? 7.679 -2.449 -3.243 1.00 93.44 82 TYR A CA 1
ATOM 668 C C . TYR A 1 82 ? 6.835 -3.712 -3.369 1.00 93.44 82 TYR A C 1
ATOM 670 O O . TYR A 1 82 ? 7.332 -4.758 -3.782 1.00 93.44 82 TYR A O 1
ATOM 678 N N . ALA A 1 83 ? 5.550 -3.606 -3.047 1.00 93.56 83 ALA A N 1
ATOM 679 C CA . ALA A 1 83 ? 4.565 -4.666 -3.208 1.00 93.56 83 ALA A CA 1
ATOM 680 C C . ALA A 1 83 ? 3.750 -4.423 -4.476 1.00 93.56 83 ALA A C 1
ATOM 682 O O . ALA A 1 83 ? 3.160 -3.356 -4.628 1.00 93.56 83 ALA A O 1
ATOM 683 N N . ASN A 1 84 ? 3.687 -5.396 -5.382 1.00 92.38 84 ASN A N 1
ATOM 684 C CA . ASN A 1 84 ? 2.795 -5.283 -6.536 1.00 92.38 84 ASN A CA 1
ATOM 685 C C . ASN A 1 84 ? 1.317 -5.495 -6.145 1.00 92.38 84 ASN A C 1
ATOM 687 O O . ASN A 1 84 ? 0.999 -5.891 -5.021 1.00 92.38 84 ASN A O 1
ATOM 691 N N . ILE A 1 85 ? 0.400 -5.250 -7.085 1.00 93.31 85 ILE A N 1
ATOM 692 C CA . ILE A 1 85 ? -1.049 -5.422 -6.866 1.00 93.31 85 ILE A CA 1
ATOM 693 C C . ILE A 1 85 ? -1.385 -6.823 -6.332 1.00 93.31 85 ILE A C 1
ATOM 695 O O . ILE A 1 85 ? -2.169 -6.960 -5.393 1.00 93.31 85 ILE A O 1
ATOM 699 N N . GLU A 1 86 ? -0.763 -7.866 -6.888 1.00 90.44 86 GLU A N 1
ATOM 700 C CA . GLU A 1 86 ? -1.010 -9.250 -6.473 1.00 90.44 86 GLU A CA 1
ATOM 701 C C . GLU A 1 86 ? -0.573 -9.504 -5.021 1.00 90.44 86 GLU A C 1
ATOM 703 O O . GLU A 1 86 ? -1.303 -10.148 -4.268 1.00 90.44 86 GLU A O 1
ATOM 708 N N . ALA A 1 87 ? 0.573 -8.962 -4.596 1.00 91.44 87 ALA A N 1
ATOM 709 C CA . ALA A 1 87 ? 1.057 -9.047 -3.218 1.00 91.44 87 ALA A CA 1
ATOM 710 C C . ALA A 1 87 ? 0.036 -8.480 -2.224 1.00 91.44 87 ALA A C 1
ATOM 712 O O . ALA A 1 87 ? -0.269 -9.096 -1.199 1.00 91.44 87 ALA A O 1
ATOM 713 N N . CYS A 1 88 ? -0.503 -7.304 -2.545 1.00 93.00 88 CYS A N 1
ATOM 714 C CA . CYS A 1 88 ? -1.514 -6.631 -1.741 1.00 93.00 88 CYS A CA 1
ATOM 715 C C . CYS A 1 88 ? -2.832 -7.414 -1.726 1.00 93.00 88 CYS A C 1
ATOM 717 O O . CYS A 1 88 ? -3.422 -7.609 -0.661 1.00 93.00 88 CYS A O 1
ATOM 719 N N . PHE A 1 89 ? -3.257 -7.934 -2.878 1.00 92.00 89 PHE A N 1
ATOM 720 C CA . PHE 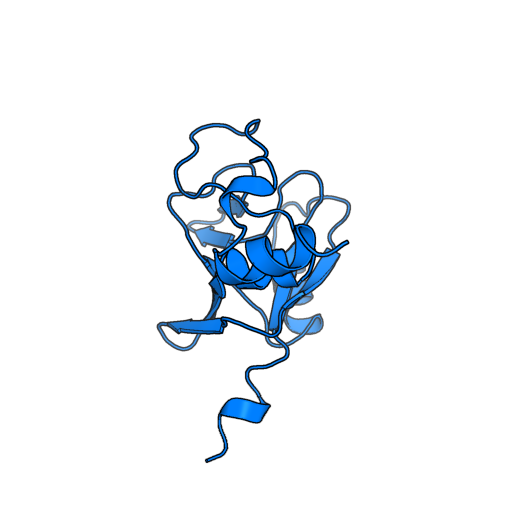A 1 89 ? -4.459 -8.755 -2.989 1.00 92.00 89 PHE A CA 1
ATOM 721 C C . PHE A 1 89 ? -4.369 -10.037 -2.150 1.00 92.00 89 PHE A C 1
ATOM 723 O O . PHE A 1 89 ? -5.288 -10.357 -1.396 1.00 92.00 89 PHE A O 1
ATOM 730 N N . GLN A 1 90 ? -3.229 -10.733 -2.192 1.00 90.00 90 GLN A N 1
ATOM 731 C CA . GLN A 1 90 ? -2.974 -11.921 -1.368 1.00 90.00 90 GLN A CA 1
ATOM 732 C C . GLN A 1 90 ? -2.962 -11.616 0.139 1.00 90.00 90 GLN A C 1
ATOM 734 O O . GLN A 1 90 ? -3.256 -12.497 0.947 1.00 90.00 90 GLN A O 1
ATOM 739 N N . ALA A 1 91 ? -2.669 -10.374 0.533 1.00 90.44 91 ALA A N 1
ATOM 740 C CA . ALA A 1 91 ? -2.784 -9.900 1.913 1.00 90.44 91 ALA A CA 1
ATOM 741 C C . ALA A 1 91 ? -4.218 -9.489 2.313 1.00 90.44 91 ALA A C 1
ATOM 743 O O . ALA A 1 91 ? -4.430 -8.964 3.410 1.00 90.44 91 ALA A O 1
ATOM 744 N N . GLY A 1 92 ? -5.207 -9.725 1.444 1.00 92.62 92 GLY A N 1
ATOM 745 C CA . GLY A 1 92 ? -6.614 -9.408 1.682 1.00 92.62 92 GLY A CA 1
ATOM 746 C C . GLY A 1 92 ? -6.970 -7.939 1.448 1.00 92.62 92 GLY A C 1
ATOM 747 O O . GLY A 1 92 ? -7.991 -7.477 1.957 1.00 92.62 92 GLY A O 1
ATOM 748 N N . LEU A 1 93 ? -6.134 -7.195 0.719 1.00 93.56 93 LEU A N 1
ATOM 749 C CA . LEU A 1 93 ? -6.406 -5.810 0.332 1.00 93.56 93 LEU A CA 1
ATOM 750 C C . LEU A 1 93 ? -7.090 -5.755 -1.039 1.00 93.56 93 LEU A C 1
ATOM 752 O O . LEU A 1 93 ? -6.947 -6.685 -1.835 1.00 93.56 93 LEU A O 1
ATOM 756 N N . PRO A 1 94 ? -7.849 -4.688 -1.340 1.00 90.38 94 PRO A N 1
ATOM 757 C CA . PRO A 1 94 ? -8.372 -4.504 -2.686 1.00 90.38 94 PRO A CA 1
ATOM 758 C C . PRO A 1 94 ? -7.217 -4.329 -3.681 1.00 90.38 94 PRO A C 1
ATOM 760 O O . PRO A 1 94 ? -6.242 -3.635 -3.393 1.00 90.38 94 PRO A O 1
ATOM 763 N N . GLY A 1 95 ? -7.343 -4.945 -4.858 1.00 87.38 95 GLY A N 1
ATOM 764 C CA . GLY A 1 95 ? -6.538 -4.549 -6.012 1.00 87.38 95 GLY A CA 1
ATOM 765 C C . GLY A 1 95 ? -6.947 -3.156 -6.498 1.00 87.38 95 GLY A C 1
ATOM 766 O O . GLY A 1 95 ? -7.990 -2.634 -6.093 1.00 87.38 95 GLY A O 1
ATOM 767 N N . TRP A 1 96 ? -6.138 -2.558 -7.365 1.00 90.56 96 TRP A N 1
ATOM 768 C CA . TRP A 1 96 ? -6.438 -1.266 -7.976 1.00 90.56 96 TRP A CA 1
ATOM 769 C C . TRP A 1 96 ? -6.074 -1.264 -9.456 1.00 90.56 96 TRP A C 1
ATOM 771 O O . TRP A 1 96 ? -5.238 -2.060 -9.885 1.00 90.56 96 TRP A O 1
ATOM 781 N N . ASP A 1 97 ? -6.708 -0.367 -10.211 1.00 88.75 97 ASP A N 1
ATOM 782 C CA . ASP A 1 97 ? -6.340 -0.081 -11.594 1.00 88.75 97 ASP A CA 1
ATOM 783 C C . ASP A 1 97 ? -5.275 1.017 -11.595 1.00 88.75 97 ASP A C 1
ATOM 785 O O . ASP A 1 97 ? -5.548 2.105 -11.093 1.00 88.75 97 ASP A O 1
ATOM 789 N N . PRO A 1 98 ? -4.078 0.791 -12.140 1.00 88.56 98 PRO A N 1
ATOM 790 C CA . PRO A 1 98 ? -3.067 1.836 -12.250 1.00 88.56 98 PRO A CA 1
ATOM 791 C C . PRO A 1 98 ? -3.488 2.991 -13.161 1.00 88.56 98 PRO A C 1
ATOM 793 O O . PRO A 1 98 ? -3.002 4.101 -12.976 1.00 88.56 98 PRO A O 1
ATOM 796 N N . TYR A 1 99 ? -4.376 2.741 -14.126 1.00 85.31 99 TYR A N 1
ATOM 797 C CA . TYR A 1 99 ? -4.759 3.713 -15.151 1.00 85.31 99 TYR A CA 1
ATOM 798 C C . TYR A 1 99 ? -6.207 4.169 -15.047 1.00 85.31 99 TYR A C 1
ATOM 800 O O . TYR A 1 99 ? -6.652 4.917 -15.917 1.00 85.31 99 TYR A O 1
ATOM 808 N N . SER A 1 100 ? -6.958 3.717 -14.035 1.00 72.19 100 SER A N 1
ATOM 809 C CA . SER A 1 100 ? -8.326 4.204 -13.902 1.00 72.19 100 SER A CA 1
ATOM 810 C C . SER A 1 100 ? -8.296 5.694 -13.562 1.00 72.19 100 SER A C 1
ATOM 812 O O . SER A 1 100 ? -7.681 6.066 -12.558 1.00 72.19 100 SER A O 1
ATOM 814 N N . PRO A 1 101 ? -8.964 6.537 -14.368 1.00 52.62 101 PRO A N 1
ATOM 815 C CA . PRO A 1 101 ? -9.080 7.963 -14.100 1.00 52.62 101 PRO A CA 1
ATOM 816 C C . PRO A 1 101 ? -10.068 8.273 -12.960 1.00 52.62 101 PRO A C 1
ATOM 818 O O . PRO A 1 101 ? -10.248 9.441 -12.631 1.00 52.62 101 PRO A O 1
ATOM 821 N N . ASP A 1 102 ? -10.720 7.260 -12.369 1.00 49.69 102 ASP A N 1
ATOM 822 C CA . ASP A 1 102 ? -11.858 7.439 -11.467 1.00 49.69 102 ASP A CA 1
ATOM 823 C C . ASP A 1 102 ? -11.604 7.023 -10.011 1.00 49.69 102 ASP A C 1
ATOM 825 O O . ASP A 1 102 ? -11.282 5.872 -9.702 1.00 49.69 102 ASP A O 1
ATOM 829 N N . ILE A 1 103 ? -11.976 7.936 -9.105 1.00 50.81 103 ILE A N 1
ATOM 830 C CA . ILE A 1 103 ? -12.111 7.751 -7.647 1.00 50.81 103 ILE A CA 1
ATOM 831 C C . ILE A 1 103 ? -13.184 6.686 -7.286 1.00 50.81 103 ILE A C 1
ATOM 833 O O . ILE A 1 103 ? -13.303 6.244 -6.140 1.00 50.81 103 ILE A O 1
ATOM 837 N N . LEU A 1 104 ? -13.976 6.227 -8.267 1.00 46.28 104 LEU A N 1
ATOM 838 C CA . LEU A 1 104 ? -15.166 5.390 -8.070 1.00 46.28 104 LEU A CA 1
ATOM 839 C C . LEU A 1 104 ? -15.087 3.971 -8.659 1.00 46.28 104 LEU A C 1
ATOM 841 O O . LEU A 1 104 ? -15.985 3.164 -8.410 1.00 46.28 104 LEU A O 1
ATOM 845 N N . SER A 1 105 ? -14.023 3.593 -9.373 1.00 47.91 105 SER A N 1
ATOM 846 C CA . SER A 1 105 ? -13.931 2.248 -9.960 1.00 47.91 105 SER A CA 1
ATOM 847 C C . SER A 1 105 ? -13.242 1.250 -9.015 1.00 47.91 105 SER A C 1
ATOM 849 O O . SER A 1 105 ? -12.062 0.924 -9.161 1.00 47.91 105 SER A O 1
ATOM 851 N N . ILE A 1 106 ? -13.969 0.714 -8.032 1.00 51.69 106 ILE A N 1
ATOM 852 C CA . ILE A 1 106 ? -13.514 -0.485 -7.309 1.00 51.69 106 ILE A CA 1
ATOM 853 C C . ILE A 1 106 ? -13.619 -1.672 -8.276 1.00 51.69 106 ILE A C 1
ATOM 855 O O . ILE A 1 106 ? -14.717 -2.139 -8.578 1.00 51.69 106 ILE A O 1
ATOM 859 N N . ILE A 1 107 ? -12.480 -2.159 -8.780 1.00 55.41 107 ILE A N 1
ATOM 860 C CA . ILE A 1 107 ? -12.455 -3.311 -9.687 1.00 55.41 107 ILE A CA 1
ATOM 861 C C . ILE A 1 107 ? -12.976 -4.568 -8.973 1.00 55.41 107 ILE A C 1
ATOM 863 O O . ILE A 1 107 ? -12.529 -4.944 -7.887 1.00 55.41 107 ILE A O 1
ATOM 867 N N . ASN A 1 108 ? -13.910 -5.233 -9.652 1.00 49.44 108 ASN A N 1
ATOM 868 C CA . ASN A 1 108 ? -14.474 -6.537 -9.329 1.00 49.44 108 ASN A CA 1
ATOM 869 C C . ASN A 1 108 ? -13.367 -7.604 -9.170 1.00 49.44 108 ASN A C 1
ATOM 871 O O . ASN A 1 108 ? -12.441 -7.666 -9.982 1.00 49.44 108 ASN A O 1
ATOM 875 N N . LYS A 1 109 ? -13.468 -8.472 -8.152 1.00 46.12 109 LYS A N 1
ATOM 876 C CA . LYS A 1 109 ? -12.424 -9.453 -7.764 1.00 46.12 109 LYS A CA 1
ATOM 877 C C . LYS A 1 109 ? -11.957 -10.381 -8.899 1.00 46.12 109 LYS A C 1
ATOM 879 O O . LYS A 1 109 ? -10.874 -10.952 -8.803 1.00 46.12 109 LYS A O 1
ATOM 884 N N . ASP A 1 110 ? -12.737 -10.512 -9.966 1.00 47.31 110 ASP A N 1
ATOM 885 C CA . ASP A 1 110 ? -12.509 -11.478 -11.040 1.00 47.31 110 ASP A CA 1
ATOM 886 C C . ASP A 1 110 ? -11.339 -11.148 -11.976 1.00 47.31 110 ASP A C 1
ATOM 888 O O . ASP A 1 110 ? -10.774 -12.064 -12.574 1.00 47.31 110 ASP A O 1
ATOM 892 N N . LYS A 1 111 ? -10.917 -9.879 -12.092 1.00 47.75 111 LYS A N 1
ATOM 893 C CA . LYS A 1 111 ? -9.843 -9.499 -13.036 1.00 47.75 111 LYS A CA 1
ATOM 894 C C . LYS A 1 111 ? -8.424 -9.863 -12.577 1.00 47.75 111 LYS A C 1
ATOM 896 O O . LYS A 1 111 ? -7.531 -9.928 -13.413 1.00 47.75 111 LYS A O 1
ATOM 901 N N . TYR A 1 112 ? -8.215 -10.154 -11.290 1.00 43.28 112 TYR A N 1
ATOM 902 C CA . TYR A 1 112 ? -6.893 -10.503 -10.736 1.00 43.28 112 TYR A CA 1
ATOM 903 C C . TYR A 1 112 ? -6.783 -11.967 -10.285 1.00 43.28 112 TYR A C 1
ATOM 905 O O . TYR A 1 112 ? -5.792 -12.362 -9.668 1.00 43.28 112 TYR A O 1
ATOM 913 N N . ILE A 1 113 ? -7.769 -12.807 -10.617 1.00 46.19 113 ILE A N 1
ATOM 914 C CA . ILE A 1 113 ? -7.651 -14.256 -10.441 1.00 46.19 113 ILE A CA 1
ATOM 915 C C . ILE A 1 113 ? -6.691 -14.769 -11.514 1.00 46.19 113 ILE A C 1
ATOM 917 O O . ILE A 1 113 ? -7.071 -14.978 -12.667 1.00 46.19 113 ILE A O 1
ATOM 921 N N . THR A 1 114 ? -5.432 -14.999 -11.142 1.00 42.94 114 THR A N 1
ATOM 922 C CA . THR A 1 114 ? -4.492 -15.710 -12.014 1.00 42.94 114 THR A CA 1
ATOM 923 C C . THR A 1 114 ? -5.095 -17.067 -12.423 1.00 42.94 114 THR A C 1
ATOM 925 O O . THR A 1 114 ? -5.798 -17.693 -11.617 1.00 42.94 114 THR A O 1
ATOM 928 N N . PRO A 1 115 ? -4.825 -17.592 -13.638 1.00 44.59 115 PRO A N 1
ATOM 929 C CA . PRO A 1 115 ? -5.398 -18.864 -14.105 1.00 44.59 115 PRO A CA 1
ATOM 930 C C . PRO A 1 115 ? -5.206 -20.030 -13.118 1.00 44.59 115 PRO A C 1
ATOM 932 O O . PRO A 1 115 ? -6.021 -20.952 -13.057 1.00 44.59 115 PRO A O 1
ATOM 935 N N . ARG A 1 116 ? -4.159 -19.953 -12.285 1.00 43.69 116 ARG A N 1
ATOM 936 C CA . ARG A 1 116 ? -3.833 -20.917 -11.228 1.00 43.69 116 ARG A CA 1
ATOM 937 C C . ARG A 1 116 ? -4.866 -20.975 -10.094 1.00 43.69 116 ARG A C 1
ATOM 939 O O . ARG A 1 116 ? -5.073 -22.051 -9.544 1.00 43.69 116 ARG A O 1
ATOM 946 N N . HIS A 1 117 ? -5.541 -19.870 -9.767 1.00 43.91 117 HIS A N 1
ATOM 947 C CA . HIS A 1 117 ? -6.595 -19.842 -8.742 1.00 43.91 117 HIS A CA 1
ATOM 948 C C . HIS A 1 117 ? -7.975 -20.242 -9.282 1.00 43.91 117 HIS A C 1
ATOM 950 O O . HIS A 1 117 ? -8.797 -20.761 -8.528 1.00 43.91 117 HIS A O 1
ATOM 956 N N . ARG A 1 118 ? -8.221 -20.091 -10.592 1.00 44.78 118 ARG A N 1
ATOM 957 C CA . ARG A 1 118 ? -9.510 -20.435 -11.218 1.00 44.78 118 ARG A CA 1
ATOM 958 C C . ARG A 1 118 ? -9.809 -21.940 -11.196 1.00 44.78 118 ARG A C 1
ATOM 960 O O . ARG A 1 118 ? -10.974 -22.323 -11.179 1.00 44.78 118 ARG A O 1
ATOM 967 N N . LYS A 1 119 ? -8.774 -22.790 -11.153 1.00 41.91 119 LYS A N 1
ATOM 968 C CA . LYS A 1 119 ? -8.934 -24.253 -11.054 1.00 41.91 119 LYS A CA 1
ATOM 969 C C . LYS A 1 119 ? -9.443 -24.727 -9.687 1.00 41.91 119 LYS A C 1
ATOM 971 O O . LYS A 1 119 ? -10.194 -25.685 -9.647 1.00 41.91 119 LYS A O 1
ATOM 976 N N . ARG A 1 120 ? -9.124 -24.039 -8.583 1.00 47.38 120 ARG A N 1
ATOM 977 C CA . ARG A 1 120 ? -9.533 -24.474 -7.228 1.00 47.38 120 ARG A CA 1
ATOM 978 C C . ARG A 1 120 ? -10.982 -24.150 -6.856 1.00 47.38 120 ARG A C 1
ATOM 980 O O . ARG A 1 120 ? -11.486 -24.706 -5.891 1.00 47.38 120 ARG A O 1
ATOM 987 N N . LEU A 1 121 ? -11.636 -23.251 -7.590 1.00 46.44 121 LEU A N 1
ATOM 988 C CA . LEU A 1 121 ? -13.028 -22.854 -7.340 1.00 46.44 121 LEU A CA 1
ATOM 989 C C . LEU A 1 121 ? -14.045 -23.641 -8.181 1.00 46.44 121 LEU A C 1
ATOM 991 O O . LEU A 1 121 ? -15.237 -23.464 -7.982 1.00 46.44 121 LEU A O 1
ATOM 995 N N . LYS A 1 122 ? -13.591 -24.490 -9.112 1.00 44.25 122 LYS A N 1
ATOM 996 C CA . LYS A 1 122 ? -14.458 -25.358 -9.931 1.00 44.25 122 LYS A CA 1
ATOM 997 C C . LYS A 1 122 ? -14.518 -26.813 -9.440 1.00 44.25 122 LYS A C 1
ATOM 999 O O . LYS A 1 122 ? -15.156 -27.631 -10.086 1.00 44.25 122 LYS A O 1
ATOM 1004 N N . GLU A 1 123 ? -13.848 -27.127 -8.332 1.00 45.75 123 GLU A N 1
ATOM 1005 C CA . GLU A 1 123 ? -13.788 -28.474 -7.732 1.00 45.75 123 GLU A CA 1
ATOM 1006 C C . GLU A 1 123 ? -14.453 -28.532 -6.339 1.00 45.75 123 GLU A C 1
ATOM 1008 O O . GLU A 1 123 ? -14.163 -29.419 -5.538 1.00 45.75 123 GLU A O 1
ATOM 1013 N N . LYS A 1 124 ? -15.341 -27.583 -6.031 1.00 41.31 124 LYS A N 1
ATOM 1014 C CA . LYS A 1 124 ? -16.269 -27.633 -4.893 1.00 41.31 124 LYS A CA 1
ATOM 1015 C C . LYS A 1 124 ? -17.671 -27.323 -5.382 1.00 41.31 124 LYS A C 1
ATOM 1017 O O . LYS A 1 124 ? -18.606 -27.852 -4.751 1.00 41.31 124 LYS A O 1
#

Organism: NCBI:txid412755

Secondary structure (DSSP, 8-state):
--GGGTTT-EEEEEETTTEEEEEEETTEEEETTT--TT--EEE-BSSHHHHHHHHHHSSSPPTT-EEEEE-SSEEEETTEEEEEHHHHHHTTPPP--TT---TT----GGGG--HHHHTTTS--